Protein AF-A0A2D6EKG4-F1 (afdb_monomer)

Foldseek 3Di:
DPPVQADPDCLQVVQWDPPDPDSHTDGNLVSLLVSLLVVLLVLLVVVLVVVVVVVVVVDPCVVLNVCSVCVSVVDDQVVDPDSVSSVPDDPPSSPPPPD

Radius of gyration: 17.4 Å; Cα contacts (8 Å, |Δi|>4): 73; chains: 1; bounding box: 34×24×51 Å

Structure (mmCIF, N/CA/C/O backbone):
data_AF-A0A2D6EKG4-F1
#
_entry.id   AF-A0A2D6EKG4-F1
#
loop_
_atom_site.group_PDB
_atom_site.id
_atom_site.type_symbol
_atom_site.label_atom_id
_atom_site.label_alt_id
_atom_site.label_comp_id
_atom_site.label_asym_id
_atom_site.label_entity_id
_atom_site.label_seq_id
_atom_site.pdbx_PDB_ins_code
_atom_site.Cartn_x
_atom_site.Cartn_y
_atom_site.Cartn_z
_atom_site.occupancy
_atom_site.B_iso_or_equiv
_atom_site.auth_seq_id
_atom_site.auth_comp_id
_atom_site.auth_asym_id
_atom_site.auth_atom_id
_atom_site.pdbx_PDB_model_num
ATOM 1 N N . MET A 1 1 ? 4.353 -9.821 -32.411 1.00 56.88 1 MET A N 1
ATOM 2 C CA . MET A 1 1 ? 4.362 -10.419 -31.065 1.00 56.88 1 MET A CA 1
ATOM 3 C C . MET A 1 1 ? 3.514 -11.667 -31.109 1.00 56.88 1 MET A C 1
ATOM 5 O O . MET A 1 1 ? 2.350 -11.565 -31.492 1.00 56.88 1 MET A O 1
ATOM 9 N N . ASN A 1 2 ? 4.109 -12.822 -30.821 1.00 59.81 2 ASN A N 1
ATOM 10 C CA . ASN A 1 2 ? 3.340 -14.033 -30.594 1.00 59.81 2 ASN A CA 1
ATOM 11 C C . ASN A 1 2 ? 2.696 -13.925 -29.200 1.00 59.81 2 ASN A C 1
ATOM 13 O O . ASN A 1 2 ? 3.229 -13.249 -28.322 1.00 59.81 2 ASN A O 1
ATOM 17 N N . VAL A 1 3 ? 1.522 -14.516 -28.992 1.00 60.91 3 VAL A N 1
ATOM 18 C CA . VAL A 1 3 ? 0.800 -14.384 -27.706 1.00 60.91 3 VAL A CA 1
ATOM 19 C C . VAL A 1 3 ? 1.553 -15.075 -26.563 1.00 60.91 3 VAL A C 1
ATOM 21 O O . VAL A 1 3 ? 1.406 -14.672 -25.413 1.00 60.91 3 VAL A O 1
ATOM 24 N N . ASP A 1 4 ? 2.387 -16.054 -26.917 1.00 62.19 4 ASP A N 1
ATOM 25 C CA . ASP A 1 4 ? 3.262 -16.822 -26.028 1.00 62.19 4 ASP A CA 1
ATOM 26 C C . ASP A 1 4 ? 4.466 -16.011 -25.506 1.00 62.19 4 ASP A C 1
ATOM 28 O O . ASP A 1 4 ? 5.10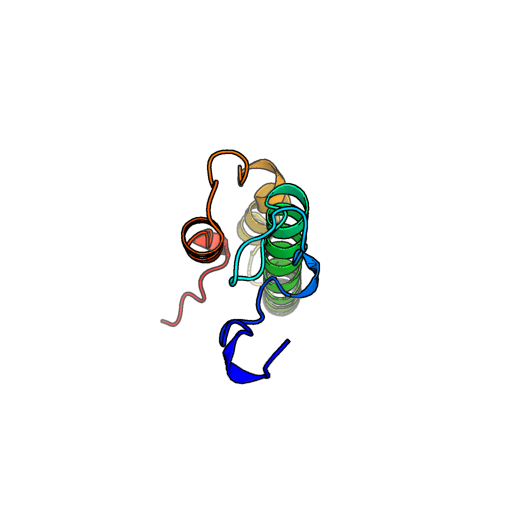1 -16.417 -24.537 1.00 62.19 4 ASP A O 1
ATOM 32 N N . ASP A 1 5 ? 4.770 -14.855 -26.113 1.00 62.41 5 ASP A N 1
ATOM 33 C CA . ASP A 1 5 ? 5.863 -13.965 -25.681 1.00 62.41 5 ASP A CA 1
ATOM 34 C C . ASP A 1 5 ? 5.416 -12.996 -24.563 1.00 62.41 5 ASP A C 1
ATOM 36 O O . ASP A 1 5 ? 6.203 -12.190 -24.060 1.00 62.41 5 ASP A O 1
ATOM 40 N N . LEU A 1 6 ? 4.129 -13.024 -24.190 1.00 64.94 6 LEU A N 1
ATOM 41 C CA . LEU A 1 6 ? 3.573 -12.162 -23.151 1.00 64.94 6 LEU A CA 1
ATOM 42 C C . LEU A 1 6 ? 3.762 -12.792 -21.766 1.00 64.94 6 LEU A C 1
ATOM 44 O O . LEU A 1 6 ? 3.404 -13.954 -21.580 1.00 64.94 6 LEU A O 1
ATOM 48 N N . PRO A 1 7 ? 4.211 -12.023 -20.756 1.00 70.75 7 PRO A N 1
ATOM 49 C CA . PRO A 1 7 ? 4.267 -12.522 -19.390 1.00 70.75 7 PRO A CA 1
ATOM 50 C C . PRO A 1 7 ? 2.885 -12.972 -18.887 1.00 70.75 7 PRO A C 1
ATOM 52 O O . PRO A 1 7 ? 1.896 -12.232 -18.991 1.00 70.75 7 PRO A O 1
ATOM 55 N N . ASP A 1 8 ? 2.834 -14.163 -18.284 1.00 72.31 8 ASP A N 1
ATOM 56 C CA . ASP A 1 8 ? 1.637 -14.692 -17.615 1.00 72.31 8 ASP A CA 1
ATOM 57 C C . ASP A 1 8 ? 1.192 -13.784 -16.455 1.00 72.31 8 ASP A C 1
ATOM 59 O O . ASP A 1 8 ? -0.003 -13.572 -16.224 1.00 72.31 8 ASP A O 1
ATOM 63 N N . ASP A 1 9 ? 2.156 -13.185 -15.749 1.00 73.19 9 ASP A N 1
ATOM 64 C CA . ASP A 1 9 ? 1.901 -12.212 -14.694 1.00 73.19 9 ASP A CA 1
ATOM 65 C C . ASP A 1 9 ? 1.692 -10.803 -15.268 1.00 73.19 9 ASP A C 1
ATOM 67 O O . ASP A 1 9 ? 2.615 -10.126 -15.721 1.00 73.19 9 ASP A O 1
ATOM 71 N N . ARG A 1 10 ? 0.447 -10.326 -15.187 1.00 78.44 10 ARG A N 1
ATOM 72 C CA . ARG A 1 10 ? 0.023 -9.015 -15.702 1.00 78.44 10 ARG A CA 1
ATOM 73 C C . ARG A 1 10 ? -0.045 -7.927 -14.629 1.00 78.44 10 ARG A C 1
ATOM 75 O O . ARG A 1 10 ? -0.583 -6.855 -14.905 1.00 78.44 10 ARG A O 1
ATOM 82 N N . THR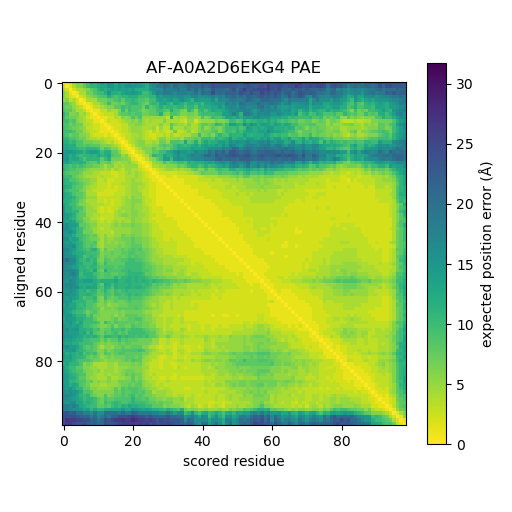 A 1 11 ? 0.499 -8.172 -13.432 1.00 79.25 11 THR A N 1
ATOM 83 C CA . THR A 1 11 ? 0.492 -7.225 -12.294 1.00 79.25 11 THR A CA 1
ATOM 84 C C . THR A 1 11 ? 1.017 -5.840 -12.695 1.00 79.25 11 THR A C 1
ATOM 86 O O . THR A 1 11 ? 0.445 -4.822 -12.313 1.00 79.25 11 THR A O 1
ATOM 89 N N . PHE A 1 12 ? 2.054 -5.796 -13.538 1.00 81.88 12 PHE A N 1
ATOM 90 C CA . PHE A 1 12 ? 2.685 -4.561 -14.014 1.00 81.88 12 PHE A CA 1
ATOM 91 C C . PHE A 1 12 ? 2.448 -4.285 -15.499 1.00 81.88 12 PHE A C 1
ATOM 93 O O . PHE A 1 12 ? 3.227 -3.569 -16.118 1.00 81.88 12 PHE A O 1
ATOM 100 N N . ARG A 1 13 ? 1.354 -4.796 -16.080 1.00 80.94 13 ARG A N 1
ATOM 101 C CA . ARG A 1 13 ? 1.048 -4.612 -17.510 1.00 80.94 13 ARG A CA 1
ATOM 102 C C . ARG A 1 13 ? 1.051 -3.145 -17.955 1.00 80.94 13 ARG A C 1
ATOM 104 O O . ARG A 1 13 ? 1.455 -2.843 -19.069 1.00 80.94 13 ARG A O 1
ATOM 111 N N . ASN A 1 14 ? 0.640 -2.227 -17.079 1.00 82.38 14 ASN A N 1
ATOM 112 C CA . ASN A 1 14 ? 0.636 -0.784 -17.360 1.00 82.38 14 ASN A CA 1
ATOM 113 C C . ASN A 1 14 ? 2.030 -0.124 -17.277 1.00 82.38 14 ASN A C 1
ATOM 115 O O . ASN A 1 14 ? 2.165 1.056 -17.592 1.00 82.38 14 ASN A O 1
ATOM 119 N N . ALA A 1 15 ? 3.050 -0.861 -16.837 1.00 84.12 15 ALA A N 1
ATOM 120 C CA . ALA A 1 15 ? 4.451 -0.452 -16.841 1.00 84.12 15 ALA A CA 1
ATOM 121 C C . ALA A 1 15 ? 5.264 -1.136 -17.950 1.00 84.12 15 ALA A C 1
ATOM 123 O O . ALA A 1 15 ? 6.465 -0.914 -18.029 1.00 84.12 15 ALA A O 1
ATOM 124 N N . TRP A 1 16 ? 4.640 -1.966 -18.787 1.00 85.12 16 TRP A N 1
ATOM 125 C CA . TRP A 1 16 ? 5.334 -2.636 -19.880 1.00 85.12 16 TRP A CA 1
ATOM 126 C C . TRP A 1 16 ? 5.817 -1.639 -20.934 1.00 85.12 16 TRP A C 1
ATOM 128 O O . TRP A 1 16 ? 5.066 -0.746 -21.340 1.00 85.12 16 TRP A O 1
ATOM 138 N N . THR A 1 17 ? 7.061 -1.806 -21.367 1.00 80.69 17 THR A N 1
ATOM 139 C CA . THR A 1 17 ? 7.688 -1.054 -22.454 1.00 80.69 17 THR A CA 1
ATOM 140 C C . THR A 1 17 ? 8.367 -2.011 -23.440 1.00 80.69 17 THR A C 1
ATOM 142 O O . THR A 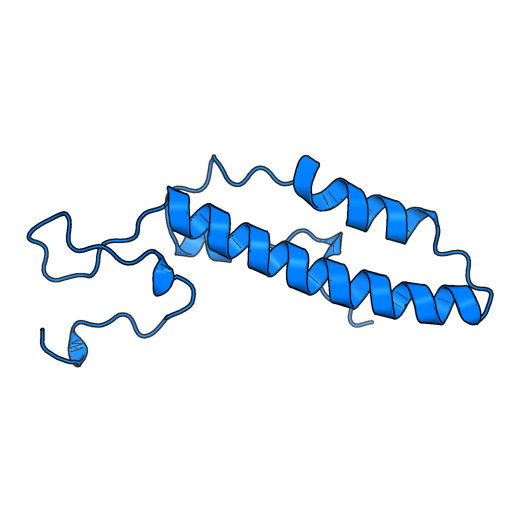1 17 ? 8.463 -3.214 -23.197 1.00 80.69 17 THR A O 1
ATOM 145 N N . ASP A 1 18 ? 8.751 -1.485 -24.599 1.00 79.56 18 ASP A N 1
ATOM 146 C CA . ASP A 1 18 ? 9.472 -2.197 -25.666 1.00 79.56 18 ASP A CA 1
ATOM 147 C C . ASP A 1 18 ? 10.684 -1.334 -26.048 1.00 79.56 18 ASP A C 1
ATOM 149 O O . ASP A 1 18 ? 10.845 -0.888 -27.184 1.00 79.56 18 ASP A O 1
ATOM 153 N N . ASP A 1 19 ? 11.441 -0.935 -25.020 1.00 74.50 19 ASP A N 1
ATOM 154 C CA . ASP A 1 19 ? 12.518 0.051 -25.145 1.00 74.50 19 ASP A CA 1
ATOM 155 C C . ASP A 1 19 ? 13.820 -0.601 -25.632 1.00 74.50 19 ASP A C 1
ATOM 157 O O . ASP A 1 19 ? 14.692 0.078 -26.180 1.00 74.50 19 ASP A O 1
ATOM 161 N N . ASN A 1 20 ? 13.951 -1.919 -25.464 1.00 68.81 20 ASN A N 1
ATOM 162 C CA . ASN A 1 20 ? 15.083 -2.701 -25.931 1.00 68.81 20 ASN A CA 1
ATOM 163 C C . ASN A 1 20 ? 14.632 -3.743 -26.962 1.00 68.81 20 ASN A C 1
ATOM 165 O O . ASN A 1 20 ? 13.580 -4.354 -26.799 1.00 68.81 20 ASN A O 1
ATOM 169 N N . PRO A 1 21 ? 15.455 -4.038 -27.987 1.00 72.00 21 PRO A N 1
ATOM 170 C CA . PRO A 1 21 ? 15.170 -5.077 -28.972 1.00 72.00 21 PRO A CA 1
ATOM 171 C C . PRO A 1 21 ? 15.417 -6.470 -28.368 1.00 72.00 21 PRO A C 1
ATOM 173 O O . PRO A 1 21 ? 16.307 -7.206 -28.799 1.00 72.00 21 PRO A O 1
ATOM 176 N N . THR A 1 22 ? 14.666 -6.817 -27.326 1.00 68.62 22 THR A N 1
ATOM 177 C CA . THR A 1 22 ? 14.661 -8.143 -26.711 1.00 68.62 22 THR A CA 1
ATOM 178 C C . THR A 1 22 ? 13.374 -8.875 -27.075 1.00 68.62 22 THR A C 1
ATOM 180 O O . THR A 1 22 ? 12.394 -8.284 -27.517 1.00 68.62 22 THR A O 1
ATOM 183 N N . THR A 1 23 ? 13.373 -10.198 -26.941 1.00 68.94 23 THR A N 1
ATOM 184 C CA . THR A 1 23 ? 12.179 -11.025 -27.183 1.00 68.94 23 THR A CA 1
ATOM 185 C C . THR A 1 23 ? 11.201 -11.014 -26.006 1.00 68.94 23 THR A C 1
ATOM 187 O O . THR A 1 23 ? 10.161 -11.658 -26.079 1.00 68.94 23 THR A O 1
ATOM 190 N N . THR A 1 24 ? 11.536 -10.326 -24.913 1.00 70.00 24 THR A N 1
ATOM 191 C CA . THR A 1 24 ? 10.751 -10.255 -23.676 1.00 70.00 24 THR A CA 1
ATOM 192 C C . THR A 1 24 ? 10.276 -8.831 -23.439 1.00 70.00 24 THR A C 1
ATOM 194 O O . THR A 1 24 ? 10.980 -7.883 -23.756 1.00 70.00 24 THR A O 1
ATOM 197 N N . VAL A 1 25 ? 9.095 -8.675 -22.848 1.00 77.88 25 VAL A N 1
ATOM 198 C CA . VAL A 1 25 ? 8.550 -7.352 -22.527 1.00 77.88 25 VAL A CA 1
ATOM 199 C C . VAL A 1 25 ? 9.381 -6.682 -21.426 1.00 77.88 25 VAL A C 1
ATOM 201 O O . VAL A 1 25 ? 9.547 -7.257 -20.347 1.00 77.88 25 VAL A O 1
ATOM 204 N N . ASP A 1 26 ? 9.865 -5.465 -21.680 1.00 81.62 26 ASP A N 1
ATOM 205 C CA . ASP A 1 26 ? 10.560 -4.654 -20.680 1.00 81.62 26 ASP A CA 1
ATOM 206 C C . ASP A 1 26 ? 9.563 -4.100 -19.652 1.00 81.62 26 ASP A C 1
ATOM 208 O O . ASP A 1 26 ? 8.382 -3.887 -19.940 1.00 81.62 26 ASP A O 1
ATOM 212 N N . VAL A 1 27 ? 10.028 -3.842 -18.428 1.00 84.81 27 VAL A N 1
ATOM 213 C CA . VAL A 1 27 ? 9.205 -3.230 -17.378 1.00 84.81 27 VAL A CA 1
ATOM 214 C C . VAL A 1 27 ? 9.847 -1.933 -16.907 1.00 84.81 27 VAL A C 1
ATOM 216 O O . VAL A 1 27 ? 10.926 -1.930 -16.314 1.00 84.81 27 VAL A O 1
ATOM 219 N N . ASP A 1 28 ? 9.138 -0.823 -17.099 1.00 88.50 28 ASP A N 1
ATOM 220 C CA . ASP A 1 28 ? 9.481 0.469 -16.518 1.00 88.50 28 ASP A CA 1
ATOM 221 C C . ASP A 1 28 ? 9.329 0.3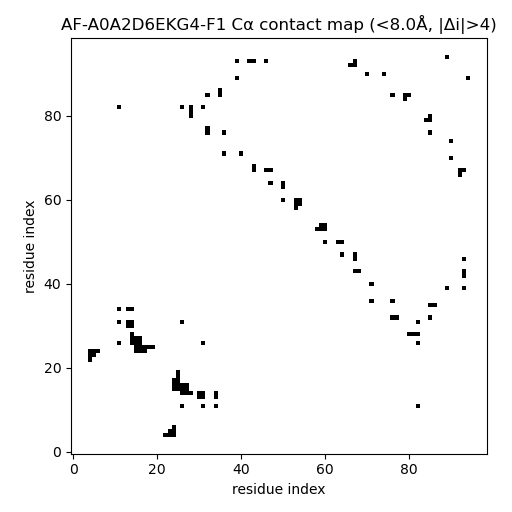90 -14.993 1.00 88.50 28 ASP A C 1
ATOM 223 O O . ASP A 1 28 ? 8.231 0.487 -14.435 1.00 88.50 28 ASP A O 1
ATOM 227 N N . MET A 1 29 ? 10.453 0.224 -14.297 1.00 88.06 29 MET A N 1
ATOM 228 C CA . MET A 1 29 ? 10.471 0.096 -12.842 1.00 88.06 29 MET A CA 1
ATOM 229 C C . MET A 1 29 ? 9.970 1.351 -12.116 1.00 88.06 29 MET A C 1
ATOM 231 O O . MET A 1 29 ? 9.493 1.245 -10.985 1.00 88.06 29 MET A O 1
ATOM 235 N N . VAL A 1 30 ? 10.028 2.539 -12.730 1.00 90.00 30 VAL A N 1
ATOM 236 C CA . VAL A 1 30 ? 9.445 3.756 -12.142 1.00 90.00 30 VAL A CA 1
ATOM 237 C C . VAL A 1 30 ? 7.924 3.635 -12.131 1.00 90.00 30 VAL A C 1
ATOM 239 O O . VAL A 1 30 ? 7.306 3.805 -11.075 1.00 90.00 30 VAL A O 1
ATOM 242 N N . LYS A 1 31 ? 7.320 3.260 -13.264 1.00 88.69 31 LYS A N 1
ATOM 243 C CA . LYS A 1 31 ? 5.874 3.003 -13.343 1.00 88.69 31 LYS A CA 1
ATOM 244 C C . LYS A 1 31 ? 5.456 1.808 -12.494 1.00 88.69 31 LYS A C 1
ATOM 246 O O . LYS A 1 31 ? 4.428 1.884 -11.827 1.00 88.69 31 LYS A O 1
ATOM 251 N N . ALA A 1 32 ? 6.244 0.735 -12.463 1.00 90.19 32 ALA A N 1
ATOM 252 C CA . ALA A 1 32 ? 5.946 -0.444 -11.655 1.00 90.19 32 ALA A CA 1
ATOM 253 C C . ALA A 1 32 ? 5.868 -0.090 -10.163 1.00 90.19 32 ALA A C 1
ATOM 255 O O . ALA A 1 32 ? 4.902 -0.462 -9.500 1.00 90.19 32 ALA A O 1
ATOM 256 N N . ARG A 1 33 ? 6.817 0.707 -9.644 1.00 91.06 33 ARG A N 1
ATOM 257 C CA . ARG A 1 33 ? 6.788 1.206 -8.255 1.00 91.06 33 ARG A CA 1
ATOM 258 C C . ARG A 1 33 ? 5.552 2.052 -7.967 1.00 91.06 33 ARG A C 1
ATOM 260 O O . ARG A 1 33 ? 4.949 1.889 -6.908 1.00 91.06 33 ARG A O 1
ATOM 267 N N . GLN A 1 34 ? 5.146 2.908 -8.904 1.00 91.06 34 GLN A N 1
ATOM 268 C CA . GLN A 1 34 ? 3.927 3.706 -8.764 1.00 91.06 34 GLN A CA 1
ATOM 269 C C . GLN A 1 34 ? 2.674 2.819 -8.708 1.00 91.06 34 GLN A C 1
ATOM 271 O O . GLN A 1 34 ? 1.879 2.946 -7.779 1.00 91.06 34 GLN A O 1
ATOM 276 N N . ILE A 1 35 ? 2.543 1.870 -9.643 1.00 90.56 35 ILE A N 1
ATOM 277 C CA . ILE A 1 35 ? 1.436 0.900 -9.682 1.00 90.56 35 ILE A CA 1
ATOM 278 C C . ILE A 1 35 ? 1.383 0.089 -8.384 1.00 90.56 35 ILE A C 1
ATOM 280 O O . ILE A 1 35 ? 0.311 -0.078 -7.803 1.00 90.56 35 ILE A O 1
ATOM 284 N N . HIS A 1 36 ? 2.535 -0.387 -7.903 1.00 92.19 36 HIS A N 1
ATOM 285 C CA . HIS A 1 36 ? 2.607 -1.159 -6.664 1.00 92.19 36 HIS A CA 1
ATOM 286 C C . HIS A 1 36 ? 2.200 -0.323 -5.451 1.00 92.19 36 HIS A C 1
ATOM 288 O O . HIS A 1 36 ? 1.406 -0.768 -4.628 1.00 92.19 36 HIS A O 1
ATOM 294 N N . MET A 1 37 ? 2.678 0.919 -5.353 1.00 92.25 37 MET A N 1
ATOM 295 C CA . MET A 1 37 ? 2.281 1.829 -4.277 1.00 92.25 37 MET A CA 1
ATOM 296 C C . MET A 1 37 ? 0.771 2.112 -4.301 1.00 92.25 37 MET A C 1
ATOM 298 O O . MET A 1 37 ? 0.132 2.147 -3.248 1.00 92.25 37 MET A O 1
ATOM 302 N N . ASP A 1 38 ? 0.173 2.273 -5.481 1.00 92.12 38 ASP A N 1
ATOM 303 C CA . ASP A 1 38 ? -1.274 2.464 -5.615 1.00 92.12 38 ASP A CA 1
ATOM 304 C C . ASP A 1 38 ? -2.062 1.211 -5.203 1.00 92.12 38 ASP A C 1
ATOM 306 O O . ASP A 1 38 ? -3.082 1.321 -4.517 1.00 92.12 38 ASP A O 1
ATOM 310 N N . TYR A 1 39 ? -1.541 0.016 -5.494 1.00 90.69 39 TYR A N 1
ATOM 311 C CA . TYR A 1 39 ? -2.080 -1.240 -4.973 1.00 90.69 39 TYR A CA 1
ATOM 312 C C . TYR A 1 39 ? -2.018 -1.314 -3.435 1.00 90.69 39 TYR A C 1
ATOM 314 O O . TYR A 1 39 ? -3.022 -1.629 -2.790 1.00 90.69 39 TYR A O 1
ATOM 322 N N . LEU A 1 40 ? -0.889 -0.947 -2.820 1.00 90.88 40 LEU A N 1
ATOM 323 C CA . LEU A 1 40 ? -0.760 -0.900 -1.357 1.00 90.88 40 LEU A CA 1
ATOM 324 C C . LEU A 1 40 ? -1.734 0.112 -0.728 1.00 90.88 40 LEU A C 1
ATO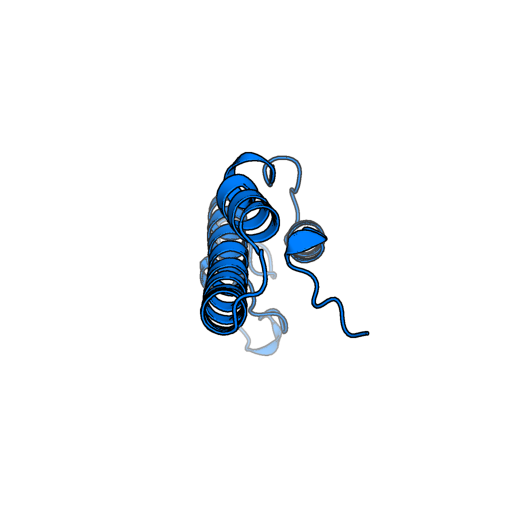M 326 O O . LEU A 1 40 ? -2.361 -0.173 0.296 1.00 90.88 40 LEU A O 1
ATOM 330 N N . ARG A 1 41 ? -1.919 1.281 -1.354 1.00 93.06 41 ARG A N 1
ATOM 331 C CA . ARG A 1 41 ? -2.899 2.297 -0.925 1.00 93.06 41 ARG A CA 1
ATOM 332 C C . ARG A 1 41 ? -4.334 1.784 -1.012 1.00 93.06 41 ARG A C 1
ATOM 334 O O . ARG A 1 41 ? -5.131 2.094 -0.128 1.00 93.06 41 ARG A O 1
ATOM 341 N N . HIS A 1 42 ? -4.658 0.992 -2.033 1.00 91.44 42 HIS A N 1
ATOM 342 C CA . HIS A 1 42 ? -5.973 0.366 -2.179 1.00 91.44 42 HIS A CA 1
ATOM 343 C C . HIS A 1 42 ? -6.269 -0.611 -1.038 1.00 91.44 42 HIS A C 1
ATOM 345 O O . HIS A 1 42 ? -7.316 -0.513 -0.400 1.00 91.44 42 HIS A O 1
ATOM 351 N N . ILE A 1 43 ? -5.326 -1.503 -0.716 1.00 91.62 43 ILE A N 1
ATOM 352 C CA . ILE A 1 43 ? -5.464 -2.427 0.424 1.00 91.62 43 ILE A CA 1
ATOM 353 C C . ILE A 1 43 ? -5.598 -1.649 1.736 1.00 91.62 43 ILE A C 1
ATOM 355 O O . ILE A 1 43 ? -6.484 -1.933 2.542 1.00 91.62 43 ILE A O 1
ATOM 359 N N . ARG A 1 44 ? -4.750 -0.636 1.942 1.00 93.94 44 ARG A N 1
ATOM 360 C CA . ARG A 1 44 ? -4.813 0.239 3.118 1.00 93.94 44 ARG A CA 1
ATOM 361 C C . ARG A 1 44 ? -6.197 0.866 3.283 1.00 93.94 44 ARG A C 1
ATOM 363 O O . ARG A 1 44 ? -6.710 0.880 4.396 1.00 93.94 44 ARG A O 1
ATOM 370 N N . ASN A 1 45 ? -6.791 1.387 2.208 1.00 92.12 45 ASN A N 1
ATOM 371 C CA . ASN A 1 45 ? -8.113 2.015 2.267 1.00 92.12 45 ASN A CA 1
ATOM 372 C C . ASN A 1 45 ? -9.186 1.018 2.719 1.00 92.12 45 ASN A C 1
ATOM 374 O O . ASN A 1 45 ? -9.933 1.328 3.639 1.00 92.12 45 ASN A O 1
ATOM 378 N N . LYS A 1 46 ? -9.183 -0.207 2.177 1.00 91.94 46 LYS A N 1
ATOM 379 C CA . LYS A 1 46 ? -10.095 -1.272 2.631 1.00 91.94 46 LYS A CA 1
ATOM 380 C C . LYS A 1 46 ? -9.933 -1.592 4.118 1.00 91.94 46 LYS A C 1
ATOM 382 O O . LYS A 1 46 ? -10.917 -1.792 4.821 1.00 91.94 46 LYS A O 1
ATOM 387 N N . LYS A 1 47 ? -8.694 -1.628 4.618 1.00 92.06 47 LYS A N 1
ATOM 388 C CA . LYS A 1 47 ? -8.439 -1.834 6.051 1.00 92.06 47 LYS A CA 1
ATOM 389 C C . LYS A 1 47 ? -8.913 -0.661 6.904 1.00 92.06 47 LYS A C 1
ATOM 391 O O . LYS A 1 47 ? -9.458 -0.889 7.976 1.00 92.06 47 LYS A O 1
ATOM 396 N N . LEU A 1 48 ? -8.727 0.576 6.442 1.00 92.94 48 LEU A N 1
ATOM 397 C CA . LEU A 1 48 ? -9.250 1.757 7.132 1.00 92.94 48 LEU A CA 1
ATOM 398 C C . LEU A 1 48 ? -10.778 1.708 7.232 1.00 92.94 48 LEU A C 1
ATOM 400 O O . LEU A 1 48 ? -11.297 1.936 8.317 1.00 92.94 48 LEU A O 1
ATOM 404 N N . GLU A 1 49 ? -11.470 1.328 6.155 1.00 93.75 49 GLU A N 1
ATOM 405 C CA . GLU A 1 49 ? -12.927 1.138 6.152 1.00 93.75 49 GLU A CA 1
ATOM 406 C C . GLU A 1 49 ? -13.366 0.039 7.135 1.00 93.75 49 GLU A C 1
ATOM 408 O O . GLU A 1 49 ? -14.343 0.206 7.863 1.00 93.75 49 GLU A O 1
ATOM 413 N N . ALA A 1 50 ? -12.626 -1.073 7.217 1.00 91.75 50 ALA A N 1
ATOM 414 C CA . ALA A 1 50 ? -12.901 -2.124 8.196 1.00 91.75 50 ALA A CA 1
ATOM 415 C C . ALA A 1 50 ? -12.714 -1.630 9.644 1.00 91.75 50 ALA A C 1
ATOM 417 O O . ALA A 1 50 ? -13.555 -1.890 10.503 1.00 91.75 50 ALA A O 1
ATOM 418 N N . LEU A 1 51 ? -11.647 -0.871 9.913 1.00 92.75 51 LEU A N 1
ATOM 419 C CA . LEU A 1 51 ? -11.419 -0.267 11.228 1.00 92.75 51 LEU A CA 1
ATOM 420 C C . LEU A 1 51 ? -12.448 0.822 11.553 1.00 92.75 51 LEU A C 1
ATOM 422 O O . LEU A 1 51 ? -12.800 0.982 12.716 1.00 92.75 51 LEU A O 1
ATOM 426 N N . ASP A 1 52 ? -12.969 1.550 10.563 1.00 94.06 52 ASP A N 1
ATOM 427 C CA . ASP A 1 52 ? -14.064 2.504 10.776 1.00 94.06 52 ASP A CA 1
ATOM 428 C C . ASP A 1 52 ? -15.303 1.801 11.353 1.00 94.06 52 ASP A C 1
ATOM 430 O O . ASP A 1 52 ? -15.938 2.321 12.271 1.00 94.06 52 ASP A O 1
ATOM 434 N N . VAL A 1 53 ? -15.612 0.585 10.888 1.00 94.31 53 VAL A N 1
ATOM 435 C CA . VAL A 1 53 ? -16.706 -0.231 11.440 1.00 94.31 53 VAL A CA 1
ATOM 436 C C . VAL A 1 53 ? -16.430 -0.640 12.889 1.00 94.31 53 VAL A C 1
ATOM 438 O O . VAL A 1 53 ? -17.325 -0.540 13.727 1.00 94.31 53 VAL A O 1
ATOM 441 N N . GLU A 1 54 ? -15.209 -1.070 13.211 1.00 93.50 54 GLU A N 1
ATOM 442 C CA . GLU A 1 54 ? -14.826 -1.418 14.590 1.00 93.50 54 GLU A CA 1
ATOM 443 C C . GLU A 1 54 ? -14.866 -0.199 15.524 1.00 93.50 54 GLU A C 1
ATOM 445 O O . GLU A 1 54 ? -15.356 -0.289 16.652 1.00 93.50 54 GLU A O 1
ATOM 450 N N . GLN A 1 55 ? -14.468 0.974 15.028 1.00 93.62 55 GLN A N 1
ATOM 451 C CA . GLN A 1 55 ? -14.579 2.226 15.771 1.00 93.62 55 GLN A CA 1
ATOM 452 C C . GLN A 1 55 ? -16.037 2.559 16.112 1.00 93.62 55 GLN A C 1
ATOM 454 O O . GLN A 1 55 ? -16.333 2.966 17.236 1.00 93.62 55 GLN A O 1
ATOM 459 N N . LEU A 1 56 ? -16.965 2.354 15.170 1.00 95.00 56 LEU A N 1
ATOM 460 C CA . LEU A 1 56 ? -18.401 2.547 15.407 1.00 95.00 56 LEU A CA 1
ATOM 461 C C . LEU A 1 56 ? -18.976 1.552 16.428 1.00 95.00 56 LEU A C 1
ATOM 463 O O . LEU A 1 56 ? -19.968 1.865 17.084 1.00 95.00 56 LEU A O 1
ATOM 467 N N . LYS A 1 57 ? -18.346 0.384 16.606 1.00 95.31 57 LYS A N 1
ATOM 468 C CA . LYS A 1 57 ? -18.676 -0.583 17.669 1.00 95.31 57 LYS A CA 1
ATOM 469 C C . LYS A 1 57 ? -18.079 -0.210 19.033 1.00 95.31 57 LYS A C 1
ATOM 471 O O . LYS A 1 57 ? -18.314 -0.923 20.006 1.00 95.31 57 LYS A O 1
ATOM 476 N N . GLY A 1 58 ? -17.330 0.891 19.121 1.00 94.62 58 GLY A N 1
ATOM 477 C CA . GLY A 1 58 ? -16.693 1.358 20.352 1.00 94.62 58 GLY A CA 1
ATOM 478 C C . GLY A 1 58 ? -15.322 0.738 20.634 1.00 94.62 58 GLY A C 1
ATOM 479 O O . GLY A 1 58 ? -14.827 0.875 21.750 1.00 94.62 58 GLY A O 1
ATOM 480 N N . VAL A 1 59 ? -14.703 0.070 19.655 1.00 95.69 59 VAL A N 1
ATOM 481 C CA . VAL A 1 59 ? -13.315 -0.404 19.760 1.00 95.69 59 VAL A CA 1
ATOM 482 C C . VAL A 1 59 ? -12.369 0.773 19.514 1.00 95.69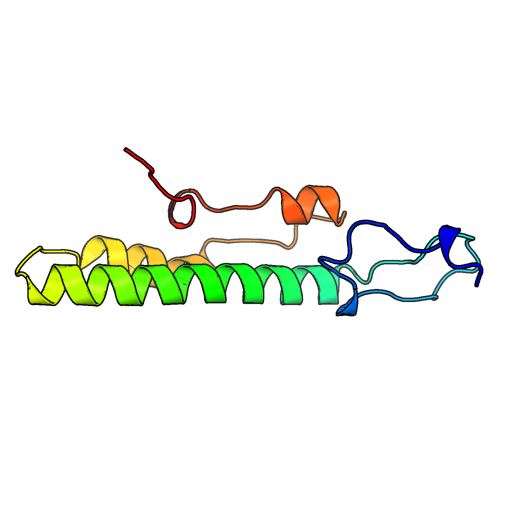 59 VAL A C 1
ATOM 484 O O . VAL A 1 59 ? -12.533 1.517 18.544 1.00 95.69 59 VAL A O 1
ATOM 487 N N . ASP A 1 60 ? -11.368 0.955 20.376 1.00 93.81 60 ASP A N 1
ATOM 488 C CA . ASP A 1 60 ? -10.314 1.938 20.120 1.00 93.81 60 ASP A CA 1
ATOM 489 C C . ASP A 1 60 ? -9.342 1.392 19.073 1.00 93.81 60 ASP A C 1
ATOM 491 O O . ASP A 1 60 ? -8.575 0.473 19.337 1.00 93.81 60 ASP 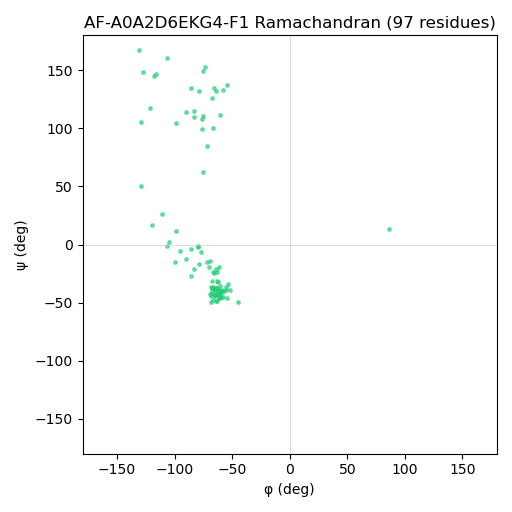A O 1
ATOM 495 N N . VAL A 1 61 ? -9.421 1.965 17.875 1.00 95.19 61 VAL A N 1
ATOM 496 C CA . VAL A 1 61 ? -8.587 1.632 16.710 1.00 95.19 61 VAL A CA 1
ATOM 497 C C . VAL A 1 61 ? -7.776 2.841 16.229 1.00 95.19 61 VAL A C 1
ATOM 499 O O . VAL A 1 61 ? -7.344 2.921 15.074 1.00 95.19 61 VAL A O 1
ATOM 502 N N . SER A 1 62 ? -7.652 3.871 17.071 1.00 93.44 62 SER A N 1
ATOM 503 C CA . SER A 1 62 ? -7.020 5.141 16.699 1.00 93.44 62 SER A CA 1
ATOM 504 C C . SER A 1 62 ? -5.560 4.953 16.267 1.00 93.44 62 SER A C 1
ATOM 506 O O . SER A 1 62 ? -5.131 5.541 15.269 1.00 93.44 62 SER A O 1
ATOM 508 N N . SER A 1 63 ? -4.832 4.078 16.964 1.00 93.19 63 SER A N 1
ATOM 509 C CA . SER A 1 63 ? -3.425 3.773 16.707 1.00 93.19 63 SER A CA 1
ATOM 510 C C . SER A 1 63 ? -3.214 3.004 15.397 1.00 93.19 63 SER A C 1
ATOM 512 O O . SER A 1 63 ? -2.349 3.352 14.595 1.00 93.19 63 SER A O 1
ATOM 514 N N . GLU A 1 64 ? -4.070 2.024 15.115 1.00 92.56 64 GLU A N 1
ATOM 515 C CA . GLU A 1 64 ? -4.039 1.177 13.927 1.00 92.56 64 GLU A CA 1
ATOM 516 C C . GLU A 1 64 ? -4.359 1.998 12.680 1.00 92.56 64 GLU A C 1
ATOM 518 O O . GLU A 1 64 ? -3.677 1.900 11.656 1.00 92.56 64 GLU A O 1
ATOM 523 N N . LYS A 1 65 ? -5.360 2.881 12.777 1.00 92.50 65 LYS A N 1
ATOM 524 C CA . LYS A 1 65 ? -5.693 3.818 11.700 1.00 92.50 65 LYS A CA 1
ATOM 525 C C . LYS A 1 65 ? -4.546 4.783 11.426 1.00 92.50 65 LYS A C 1
ATOM 527 O O . LYS A 1 65 ? -4.306 5.111 10.263 1.00 92.50 65 LYS A O 1
ATOM 532 N N . GLN A 1 66 ? -3.836 5.231 12.461 1.00 94.69 66 GLN A N 1
ATOM 533 C CA . GLN A 1 66 ? -2.666 6.087 12.289 1.00 94.69 66 GLN A CA 1
ATOM 534 C C . GLN A 1 66 ? -1.522 5.332 11.596 1.00 94.69 66 GLN A C 1
ATOM 536 O O . GLN A 1 66 ? -1.030 5.798 10.570 1.00 94.69 66 GLN A O 1
ATOM 541 N N . ALA A 1 67 ? -1.201 4.113 12.039 1.00 92.75 67 ALA A N 1
ATOM 542 C CA . ALA A 1 67 ? -0.189 3.266 11.403 1.00 92.75 67 ALA A CA 1
ATOM 543 C C . ALA A 1 67 ? -0.486 3.000 9.913 1.00 92.75 67 ALA A C 1
ATOM 545 O O . ALA A 1 67 ? 0.414 3.048 9.071 1.00 92.75 67 ALA A O 1
ATOM 546 N N . LEU A 1 68 ? -1.758 2.776 9.557 1.00 92.94 68 LEU A N 1
ATOM 547 C CA . LEU A 1 68 ? -2.177 2.630 8.160 1.00 92.94 68 LEU A CA 1
ATOM 548 C C . LEU A 1 68 ? -1.996 3.924 7.356 1.00 92.94 68 LEU A C 1
ATOM 550 O O . LEU A 1 68 ? -1.601 3.861 6.191 1.00 92.94 68 LEU A O 1
ATOM 554 N N . ARG A 1 69 ? -2.267 5.097 7.940 1.00 93.00 69 ARG A N 1
ATOM 555 C CA . ARG A 1 69 ? -2.081 6.398 7.269 1.00 93.00 69 ARG A CA 1
ATOM 556 C C . ARG A 1 69 ? -0.615 6.730 7.032 1.00 93.00 69 ARG A C 1
ATOM 558 O O . ARG A 1 69 ? -0.309 7.262 5.968 1.00 93.00 69 ARG A O 1
ATOM 565 N N . ASP A 1 70 ? 0.256 6.356 7.962 1.00 93.75 70 ASP A N 1
ATOM 566 C CA . ASP A 1 70 ? 1.698 6.626 7.897 1.00 93.75 70 ASP A CA 1
ATOM 567 C C . ASP A 1 70 ? 2.441 5.650 6.968 1.00 93.75 70 ASP A C 1
ATOM 569 O O . ASP A 1 70 ? 3.540 5.932 6.493 1.00 93.75 70 ASP A O 1
ATOM 573 N N . MET A 1 71 ? 1.814 4.520 6.627 1.00 91.88 71 MET A N 1
ATOM 574 C CA . MET A 1 71 ? 2.358 3.491 5.733 1.00 91.88 71 MET A CA 1
ATOM 575 C C . MET A 1 71 ? 3.022 4.025 4.449 1.00 91.88 71 MET A C 1
ATOM 577 O O . MET A 1 71 ? 4.162 3.642 4.202 1.00 91.88 71 MET A O 1
ATOM 581 N N . PRO A 1 72 ? 2.415 4.924 3.643 1.00 89.31 72 PRO A N 1
ATOM 582 C CA . PRO A 1 72 ? 3.034 5.387 2.399 1.00 89.31 72 PRO A CA 1
ATOM 583 C C . PRO A 1 72 ? 4.335 6.170 2.604 1.00 89.31 72 PRO A C 1
ATOM 585 O O . PRO A 1 72 ? 5.102 6.295 1.657 1.00 89.31 72 PRO A O 1
ATOM 588 N N . GLN A 1 73 ? 4.560 6.732 3.795 1.00 89.00 73 GLN A N 1
ATOM 589 C CA . GLN A 1 73 ? 5.796 7.445 4.131 1.00 89.00 73 GLN A CA 1
ATOM 590 C C . GLN A 1 73 ? 6.884 6.491 4.633 1.00 89.00 73 GLN A C 1
ATOM 592 O O . GLN A 1 73 ? 8.066 6.763 4.462 1.00 89.00 73 GLN A O 1
ATOM 597 N N . ASN A 1 74 ? 6.481 5.363 5.220 1.00 87.69 74 ASN A N 1
ATOM 598 C CA . ASN A 1 74 ? 7.387 4.371 5.796 1.00 87.69 74 ASN A CA 1
ATOM 599 C C . ASN A 1 74 ? 7.816 3.284 4.797 1.00 87.69 74 ASN A C 1
ATOM 601 O O . ASN A 1 74 ? 8.727 2.511 5.084 1.00 87.69 74 ASN A O 1
ATOM 605 N N . VAL A 1 75 ? 7.150 3.190 3.644 1.00 87.31 75 VAL A N 1
ATOM 606 C CA . VAL A 1 75 ? 7.451 2.193 2.611 1.00 87.31 75 VAL A CA 1
ATOM 607 C C . VAL A 1 75 ? 8.310 2.822 1.524 1.00 87.31 75 VAL A C 1
ATOM 609 O O . VAL A 1 75 ? 7.815 3.550 0.664 1.00 87.31 75 VAL A O 1
ATOM 612 N N . ASP A 1 76 ? 9.597 2.486 1.537 1.00 88.31 76 ASP A N 1
ATOM 613 C CA . ASP A 1 76 ? 10.514 2.826 0.456 1.00 88.31 76 ASP A CA 1
ATOM 614 C C . ASP A 1 76 ? 10.544 1.707 -0.594 1.00 88.31 76 ASP A C 1
ATOM 616 O O . ASP A 1 76 ? 10.978 0.588 -0.320 1.00 88.31 76 ASP A O 1
ATOM 620 N N . LEU A 1 77 ? 10.063 2.011 -1.804 1.00 88.81 77 LEU A N 1
ATOM 621 C CA . LEU A 1 77 ? 10.093 1.092 -2.945 1.00 88.81 77 LEU A CA 1
ATOM 622 C C . LEU A 1 77 ? 11.308 1.317 -3.860 1.00 88.81 77 LEU A C 1
ATOM 624 O O . LEU A 1 77 ? 11.500 0.555 -4.806 1.00 88.81 77 LEU A O 1
ATOM 628 N N . THR A 1 78 ? 12.127 2.343 -3.618 1.00 88.00 78 THR A N 1
ATOM 629 C CA . THR A 1 78 ? 13.273 2.683 -4.477 1.00 88.00 78 THR A CA 1
ATOM 630 C C . THR A 1 78 ? 14.361 1.605 -4.568 1.00 88.00 78 THR A C 1
ATOM 632 O O . THR A 1 78 ? 14.923 1.472 -5.659 1.00 88.00 78 THR A O 1
ATOM 635 N N . PRO A 1 79 ? 14.640 0.782 -3.531 1.00 89.31 79 PRO A N 1
ATOM 636 C CA . PRO A 1 79 ? 15.674 -0.250 -3.620 1.00 89.31 79 PRO A CA 1
ATOM 637 C C . PRO A 1 79 ? 15.305 -1.410 -4.555 1.00 89.31 79 PRO A C 1
ATOM 639 O O . PRO A 1 79 ? 16.190 -2.131 -5.013 1.00 89.31 79 PRO A O 1
ATOM 642 N N . TYR A 1 80 ? 14.018 -1.599 -4.861 1.00 89.62 80 TYR A N 1
ATOM 643 C CA . TYR A 1 80 ? 13.535 -2.721 -5.664 1.00 89.62 80 TYR A CA 1
ATOM 644 C C . TYR A 1 80 ? 13.681 -2.413 -7.157 1.00 89.62 80 TYR A C 1
ATOM 646 O O . TYR A 1 80 ? 13.048 -1.495 -7.692 1.00 89.62 80 TYR A O 1
ATOM 654 N N . GLN A 1 81 ? 14.541 -3.192 -7.818 1.00 86.94 81 GLN A N 1
ATOM 655 C CA . GLN A 1 81 ? 14.895 -3.031 -9.234 1.00 86.94 81 GLN A CA 1
ATOM 656 C C . GLN A 1 81 ? 14.285 -4.099 -10.143 1.00 86.94 81 GLN A C 1
ATOM 658 O O . GLN A 1 81 ? 14.484 -4.036 -11.351 1.00 86.94 81 GLN A O 1
ATOM 663 N N . THR A 1 82 ? 13.542 -5.062 -9.591 1.00 86.69 82 THR A N 1
ATOM 664 C CA . THR A 1 82 ? 12.868 -6.092 -10.390 1.00 86.69 82 THR A CA 1
ATOM 665 C C . THR A 1 82 ? 11.380 -6.177 -10.053 1.00 86.69 82 THR A C 1
ATOM 667 O O . THR A 1 82 ? 11.008 -5.943 -8.896 1.00 86.69 82 THR A O 1
ATOM 670 N N . PRO A 1 83 ? 10.515 -6.529 -11.019 1.00 85.69 83 PRO A N 1
ATOM 671 C CA . PRO A 1 83 ? 9.087 -6.726 -10.773 1.00 85.69 83 PRO A CA 1
ATOM 672 C C . PRO A 1 83 ? 8.802 -7.756 -9.669 1.00 85.69 83 PRO A C 1
ATOM 674 O O . PRO A 1 83 ? 7.924 -7.547 -8.834 1.00 85.69 83 PRO A O 1
ATOM 677 N N . GLU A 1 84 ? 9.574 -8.842 -9.615 1.00 85.81 84 GLU A N 1
ATOM 678 C CA . GLU A 1 84 ? 9.401 -9.930 -8.648 1.00 85.81 84 GLU A CA 1
ATOM 679 C C . GLU A 1 84 ? 9.738 -9.467 -7.229 1.00 85.81 84 GLU A C 1
ATOM 681 O O . GLU A 1 84 ? 8.988 -9.730 -6.287 1.00 85.81 84 GLU A O 1
ATOM 686 N N . SER A 1 85 ? 10.847 -8.732 -7.077 1.00 87.88 85 SER A N 1
ATOM 687 C CA . SER A 1 85 ? 11.256 -8.185 -5.780 1.00 87.88 85 SER A CA 1
ATOM 688 C C . SER A 1 85 ? 10.282 -7.116 -5.295 1.00 87.88 85 SER A C 1
ATOM 690 O O . SER A 1 85 ? 9.958 -7.090 -4.111 1.00 87.88 85 SER A O 1
ATOM 692 N N . LEU A 1 86 ? 9.750 -6.296 -6.206 1.00 88.88 86 LEU A N 1
ATOM 693 C CA . LEU A 1 86 ? 8.734 -5.296 -5.897 1.00 88.88 86 LEU A CA 1
ATOM 694 C C . LEU A 1 86 ? 7.418 -5.945 -5.444 1.00 88.88 86 LEU A C 1
ATOM 696 O O . L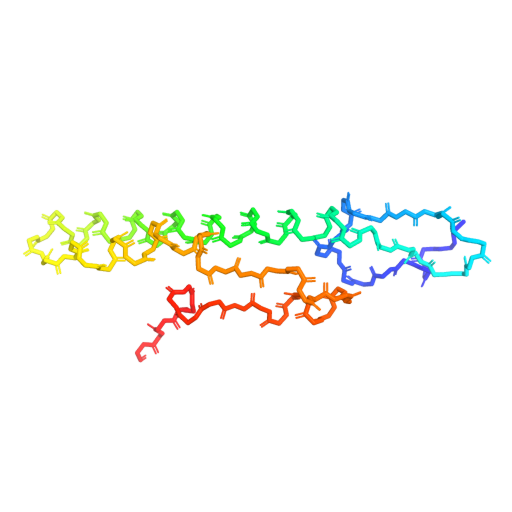EU A 1 86 ? 6.832 -5.525 -4.449 1.00 88.88 86 LEU A O 1
ATOM 700 N N . LYS A 1 87 ? 6.977 -7.007 -6.125 1.00 84.94 87 LYS A N 1
ATOM 701 C CA . LYS A 1 87 ? 5.747 -7.739 -5.790 1.00 84.94 87 LYS A CA 1
ATOM 702 C C . LYS A 1 87 ? 5.805 -8.405 -4.414 1.00 84.94 87 LYS A C 1
ATOM 704 O O . LYS A 1 87 ? 4.778 -8.505 -3.744 1.00 84.94 87 LYS A O 1
ATOM 709 N N . ALA A 1 88 ? 6.991 -8.823 -3.977 1.00 87.25 88 ALA A N 1
ATOM 710 C CA . ALA A 1 88 ? 7.204 -9.382 -2.644 1.00 87.25 88 ALA A CA 1
ATOM 711 C C . ALA A 1 88 ? 7.063 -8.340 -1.515 1.00 87.25 88 ALA A C 1
ATOM 713 O O . ALA A 1 88 ? 6.925 -8.713 -0.348 1.00 87.25 88 ALA A O 1
ATOM 714 N N . VAL A 1 89 ? 7.066 -7.039 -1.832 1.00 88.31 89 VAL A N 1
ATOM 715 C CA . VAL A 1 89 ? 6.922 -5.978 -0.832 1.00 88.31 89 VAL A CA 1
ATOM 716 C C . VAL A 1 89 ? 5.471 -5.866 -0.387 1.00 88.31 89 VAL A C 1
ATOM 718 O O . VAL A 1 89 ? 4.648 -5.218 -1.035 1.00 88.31 89 VAL A O 1
ATOM 721 N N . MET A 1 90 ? 5.176 -6.457 0.766 1.00 86.75 90 MET A N 1
ATOM 722 C CA . MET A 1 90 ? 3.902 -6.308 1.461 1.00 86.75 90 MET A CA 1
ATOM 723 C C . MET A 1 90 ? 4.160 -5.924 2.925 1.00 86.75 90 MET A C 1
ATOM 725 O O . MET A 1 90 ? 4.564 -6.785 3.713 1.00 86.75 90 MET A O 1
ATOM 729 N N . PRO A 1 91 ? 3.928 -4.658 3.319 1.00 87.00 91 PRO A N 1
ATOM 730 C CA . PRO A 1 91 ? 4.063 -4.226 4.707 1.00 87.00 91 PRO A CA 1
ATOM 731 C C . PRO A 1 91 ? 3.211 -5.089 5.642 1.00 87.00 91 PRO A C 1
ATOM 733 O O . PRO A 1 91 ? 2.049 -5.355 5.339 1.00 87.00 91 PRO A O 1
ATOM 736 N N . ALA A 1 92 ? 3.751 -5.481 6.800 1.00 86.12 92 ALA A N 1
ATOM 737 C CA . ALA A 1 92 ? 3.049 -6.340 7.763 1.00 86.12 92 ALA A CA 1
ATOM 738 C C . ALA A 1 92 ? 1.682 -5.769 8.183 1.00 86.12 92 ALA A C 1
ATOM 740 O O . ALA A 1 92 ? 0.699 -6.493 8.277 1.00 86.12 92 ALA A O 1
ATOM 741 N N . ILE A 1 93 ? 1.585 -4.444 8.316 1.00 84.56 93 ILE A N 1
ATOM 742 C CA . ILE A 1 93 ? 0.329 -3.738 8.611 1.00 84.56 93 ILE A CA 1
ATOM 743 C C . ILE A 1 93 ? -0.754 -3.916 7.531 1.00 84.56 93 ILE A C 1
ATOM 745 O O . ILE A 1 93 ? -1.937 -3.727 7.807 1.00 84.56 93 ILE A O 1
ATOM 749 N N . LEU A 1 94 ? -0.387 -4.305 6.306 1.00 84.81 94 LEU A N 1
ATOM 750 C CA . LEU A 1 94 ? -1.301 -4.603 5.199 1.00 84.81 94 LEU A CA 1
ATOM 751 C C . LEU A 1 94 ? -1.546 -6.101 5.001 1.00 84.81 94 LEU A C 1
ATOM 753 O O . LEU A 1 94 ? -2.545 -6.449 4.379 1.00 84.81 94 LEU A O 1
ATOM 757 N N . GLN A 1 95 ? -0.731 -6.977 5.589 1.00 79.94 95 GLN A N 1
ATOM 758 C CA . GLN A 1 95 ? -0.994 -8.416 5.586 1.00 79.94 95 GLN A CA 1
ATOM 759 C C . GLN A 1 95 ? -2.284 -8.684 6.367 1.00 79.94 95 GLN A C 1
ATOM 761 O O . GLN A 1 95 ? -2.499 -8.095 7.430 1.00 79.94 95 GLN A O 1
ATOM 766 N N . GLU A 1 96 ? -3.203 -9.480 5.821 1.00 59.84 96 GLU A N 1
ATOM 767 C CA . GLU A 1 96 ? -4.346 -9.945 6.605 1.00 59.84 96 GLU A CA 1
ATOM 768 C C . GLU A 1 96 ? -3.787 -10.747 7.779 1.00 59.84 96 GLU A C 1
ATOM 770 O O . GLU A 1 96 ? -3.201 -11.812 7.591 1.00 59.84 96 GLU A O 1
ATOM 775 N N . VAL A 1 97 ? -3.922 -10.211 8.993 1.00 45.72 97 VAL A N 1
ATOM 776 C CA . VAL A 1 97 ? -3.788 -11.023 10.197 1.00 45.72 97 VAL A CA 1
ATOM 777 C C . VAL A 1 97 ? -5.051 -11.870 10.206 1.00 45.72 97 VAL A C 1
ATOM 779 O O . VAL A 1 97 ? -6.076 -11.450 10.732 1.00 45.72 97 VAL A O 1
ATOM 782 N N . ASN A 1 98 ? -5.012 -12.991 9.491 1.00 32.44 98 ASN A N 1
ATOM 783 C CA . ASN A 1 98 ? -6.013 -14.028 9.639 1.00 32.44 98 ASN A CA 1
ATOM 784 C C . ASN A 1 98 ? -5.680 -14.736 10.964 1.00 32.44 98 ASN A C 1
ATOM 786 O O . ASN A 1 98 ? -4.591 -15.315 11.046 1.00 32.44 98 ASN A O 1
ATOM 790 N N . PRO A 1 99 ? -6.505 -14.591 12.015 1.00 38.41 99 PRO A N 1
ATOM 791 C CA . PRO A 1 99 ? -6.302 -15.308 13.270 1.00 38.41 99 PRO A CA 1
ATOM 792 C C . PRO A 1 99 ? -6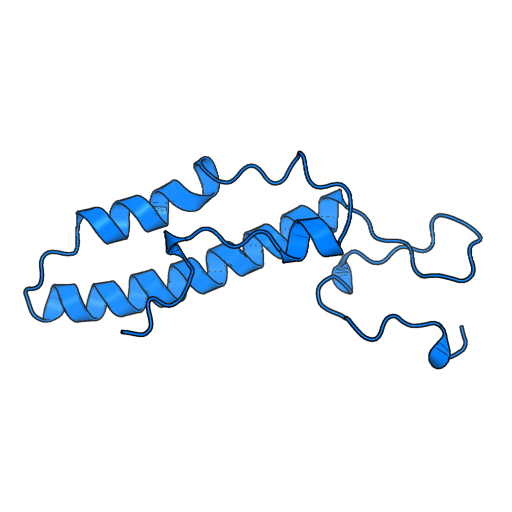.434 -16.826 13.096 1.00 38.41 99 PRO A C 1
ATOM 794 O O . PRO A 1 99 ? -7.140 -17.273 12.160 1.00 38.41 99 PRO A O 1
#

Mean predicted aligned error: 7.19 Å

Sequence (99 aa):
MNVDDLPDDRTFRNAWTDDNPTTTVDVDMVKARQIHMDYLRHIRNKKLEALDVEQLKGVDVSSEKQALRDMPQNVDLTPYQTPESLKAVMPAILQEVNP

pLDDT: mean 84.02, std 12.42, range [32.44, 95.69]

Solvent-accessible surface area (backbone atoms only — not comparable to full-atom values): 6250 Å² total; per-residue (Å²): 133,63,81,85,52,52,72,89,76,59,91,49,60,94,18,56,42,81,87,58,102,58,86,58,76,38,68,41,58,70,49,35,48,50,54,50,50,52,50,53,50,53,55,40,50,55,52,46,56,54,46,51,55,42,39,76,74,69,46,91,46,68,66,60,51,47,55,55,69,48,40,77,80,72,56,79,61,80,87,49,85,44,74,68,62,45,69,68,67,68,60,72,92,69,50,81,83,75,130

Secondary structure (DSSP, 8-state):
--GGGS-S--TTGGGEE--SS-SS-EE-HHHHHHHHHHHHHHHHHHHHHHHHHHHHTT---HHHHHHHHHHHHH---TT--SHHHHHT---GGGS----